Protein AF-A0A2V5WMP7-F1 (afdb_monomer)

Solvent-accessible surface area (backbone atoms only — not comparable to full-atom values): 5084 Å² total; per-residue (Å²): 107,51,70,42,90,74,44,92,34,62,60,45,21,60,68,62,10,39,52,40,68,60,41,51,50,46,41,63,73,48,27,54,66,37,24,78,75,65,35,64,68,55,21,46,44,50,49,25,38,53,52,6,51,53,42,31,61,70,48,28,60,77,64,70,79,61,80,58,62,50,28,50,52,30,39,51,51,33,49,49,39,52,42,29,73,31,72,68,26,42,72,74,63,36,73,119

Foldseek 3Di:
DAPLVPDPALCCNLQPHPPPVVNVVLCVPQQPVVCVPPNNLVSLLVSLQVQQVVCCVVPVVVVVPDDDPSNVVSNVSSVRRVCCVDPVVVVVVGPD

Nearest PDB structures (foldseek):
  2khm-assembly1_B  TM=3.811E-01  e=6.614E+00  Araneus diadematus

Radius of gyration: 14.09 Å; Cα contacts (8 Å, |Δi|>4): 109; chains: 1; bounding box: 31×27×35 Å

Structure (mmCIF, N/CA/C/O backbone):
data_AF-A0A2V5WMP7-F1
#
_entry.id   AF-A0A2V5WMP7-F1
#
loop_
_atom_site.group_PDB
_atom_site.id
_atom_site.type_symbol
_atom_site.label_atom_id
_atom_site.label_alt_id
_atom_site.label_comp_id
_atom_site.label_asym_id
_atom_site.label_entity_id
_atom_site.label_seq_id
_atom_si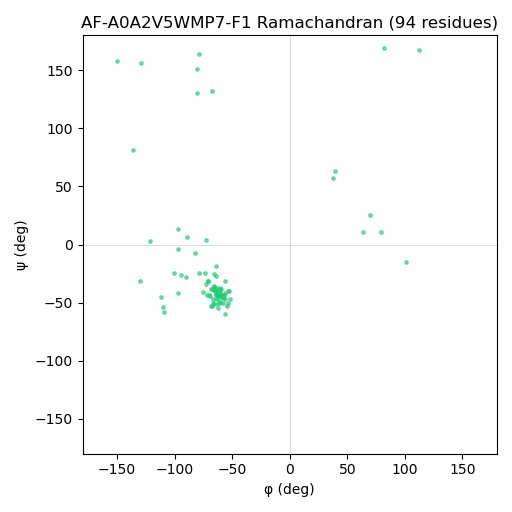te.pdbx_PDB_ins_code
_atom_site.Cartn_x
_atom_site.Cartn_y
_atom_site.Cartn_z
_atom_site.occupancy
_atom_site.B_iso_or_equiv
_atom_site.auth_seq_id
_atom_site.auth_comp_id
_atom_site.auth_asym_id
_atom_site.auth_atom_id
_atom_site.pdbx_PDB_model_num
ATOM 1 N N . MET A 1 1 ? -11.845 -10.312 -9.670 1.00 81.38 1 MET A N 1
ATOM 2 C CA . MET A 1 1 ? -12.376 -8.936 -9.511 1.00 81.38 1 MET A CA 1
ATOM 3 C C . MET A 1 1 ? -13.846 -9.033 -9.141 1.00 81.38 1 MET A C 1
ATOM 5 O O . MET A 1 1 ? -14.500 -9.938 -9.642 1.00 81.38 1 MET A O 1
ATOM 9 N N . ARG A 1 2 ? -14.363 -8.161 -8.269 1.00 90.00 2 ARG A N 1
ATOM 10 C CA . ARG A 1 2 ? -15.783 -8.156 -7.861 1.00 90.00 2 ARG A CA 1
ATOM 11 C C . ARG A 1 2 ? -16.337 -6.729 -7.845 1.00 90.00 2 ARG A C 1
ATOM 13 O O . ARG A 1 2 ? -16.364 -6.107 -6.790 1.00 90.00 2 ARG A O 1
ATOM 20 N N . ALA A 1 3 ? -16.728 -6.211 -9.012 1.00 92.19 3 ALA A N 1
ATOM 21 C CA . ALA A 1 3 ? -17.295 -4.864 -9.184 1.00 92.19 3 ALA A CA 1
ATOM 22 C C . ALA A 1 3 ? -16.610 -3.783 -8.302 1.00 92.19 3 ALA A C 1
ATOM 24 O O . ALA A 1 3 ? -17.243 -3.243 -7.394 1.00 92.19 3 ALA A O 1
ATOM 25 N N . PRO A 1 4 ? -15.302 -3.514 -8.502 1.00 90.25 4 PRO A N 1
ATOM 26 C CA . PRO A 1 4 ? -14.511 -2.639 -7.628 1.00 90.25 4 PRO A CA 1
ATOM 27 C C . PRO A 1 4 ? -14.978 -1.185 -7.616 1.00 90.25 4 PRO A C 1
ATOM 29 O O . PRO A 1 4 ? -14.829 -0.523 -6.598 1.00 90.25 4 PRO A O 1
ATOM 32 N N . ILE A 1 5 ? -15.607 -0.720 -8.695 1.00 92.38 5 ILE A N 1
ATOM 33 C CA . ILE A 1 5 ? -16.179 0.629 -8.778 1.00 92.38 5 ILE A CA 1
ATOM 34 C C . ILE A 1 5 ? -17.330 0.861 -7.784 1.00 92.38 5 ILE A C 1
ATOM 36 O O . ILE A 1 5 ? -17.650 1.998 -7.472 1.00 92.38 5 ILE A O 1
ATOM 40 N N . LEU A 1 6 ? -17.933 -0.213 -7.263 1.00 93.69 6 LEU A N 1
ATOM 41 C CA . LEU A 1 6 ? -18.998 -0.146 -6.260 1.00 93.69 6 LEU A CA 1
ATOM 42 C C . LEU A 1 6 ? -18.465 -0.144 -4.817 1.00 93.69 6 LEU A C 1
ATOM 44 O O . LEU A 1 6 ? -19.251 -0.290 -3.886 1.00 93.69 6 LEU A O 1
ATOM 48 N N . ALA A 1 7 ? -17.146 -0.068 -4.616 1.00 91.81 7 ALA A N 1
ATOM 49 C CA . ALA A 1 7 ? -16.571 -0.004 -3.279 1.00 91.81 7 ALA A CA 1
ATOM 50 C C . ALA A 1 7 ? -16.934 1.321 -2.595 1.00 91.81 7 ALA A C 1
ATOM 52 O O . ALA A 1 7 ? -16.740 2.391 -3.170 1.00 91.81 7 ALA A O 1
ATOM 53 N N . THR A 1 8 ? -17.392 1.254 -1.347 1.00 92.06 8 THR A N 1
ATOM 54 C CA . THR A 1 8 ? -17.709 2.443 -0.532 1.00 92.06 8 THR A CA 1
ATOM 55 C C . THR A 1 8 ? -16.567 2.834 0.409 1.00 92.06 8 THR A C 1
ATOM 57 O O . THR A 1 8 ? -16.649 3.843 1.104 1.00 92.06 8 THR A O 1
ATOM 60 N N . SER A 1 9 ? -15.489 2.042 0.441 1.00 92.69 9 SER A N 1
ATOM 61 C CA . SER A 1 9 ? -14.304 2.267 1.276 1.00 92.69 9 SER A CA 1
ATOM 62 C C . SER A 1 9 ? -13.028 1.724 0.628 1.00 92.69 9 SER A C 1
ATOM 64 O O . SER A 1 9 ? -13.072 0.800 -0.194 1.00 92.69 9 SER A O 1
ATOM 66 N N . LEU A 1 10 ? -11.867 2.241 1.043 1.00 92.88 10 LEU A N 1
ATOM 67 C CA . LEU A 1 10 ? -10.560 1.727 0.626 1.00 92.88 10 LEU A CA 1
ATOM 68 C C . LEU A 1 10 ? -10.333 0.311 1.151 1.00 92.88 10 LEU A C 1
ATOM 70 O O . LEU A 1 10 ? -9.761 -0.524 0.445 1.00 92.88 10 LEU A O 1
ATOM 74 N N . THR A 1 11 ? -10.816 0.014 2.363 1.00 91.75 11 THR A N 1
ATOM 75 C CA . THR A 1 11 ? -10.781 -1.349 2.906 1.00 91.75 11 THR A CA 1
ATOM 76 C C . THR A 1 11 ? -11.535 -2.329 2.008 1.00 91.75 11 THR A C 1
ATOM 78 O O . THR A 1 11 ? -11.047 -3.432 1.755 1.00 91.75 11 THR A O 1
ATOM 81 N N . GLU A 1 12 ? -12.720 -1.959 1.525 1.00 92.75 12 GLU A N 1
ATOM 82 C CA . GLU A 1 12 ? -13.512 -2.818 0.649 1.00 92.75 12 GLU A CA 1
ATOM 83 C C . GLU A 1 12 ? -12.898 -2.930 -0.750 1.00 92.75 12 GLU A C 1
ATOM 85 O O . GLU A 1 12 ? -12.792 -4.040 -1.287 1.00 92.75 12 GLU A O 1
ATOM 90 N N . PHE A 1 13 ? -12.445 -1.804 -1.309 1.00 94.50 13 PHE A N 1
ATOM 91 C CA . PHE A 1 13 ? -11.803 -1.756 -2.616 1.00 94.50 13 PHE A CA 1
ATOM 92 C C . PHE A 1 13 ? -10.598 -2.701 -2.663 1.00 94.50 13 PHE A C 1
ATOM 94 O O . PHE A 1 13 ? -10.617 -3.675 -3.416 1.00 94.50 13 PHE A O 1
ATOM 101 N N . TRP A 1 14 ? -9.602 -2.486 -1.797 1.00 94.25 14 TRP A N 1
ATOM 102 C CA . TRP A 1 14 ? -8.346 -3.246 -1.795 1.00 94.25 14 TRP A CA 1
ATOM 103 C C . TRP A 1 14 ? -8.446 -4.626 -1.136 1.00 94.25 14 TRP A C 1
ATOM 105 O O . TRP A 1 14 ? -7.632 -5.505 -1.419 1.00 94.25 14 TRP A O 1
ATOM 115 N N . GLY A 1 15 ? -9.411 -4.824 -0.233 1.00 89.94 15 GLY A N 1
ATOM 116 C CA . GLY A 1 15 ? -9.537 -6.056 0.547 1.00 89.94 15 GLY A CA 1
ATOM 117 C C . GLY A 1 15 ? -10.489 -7.095 -0.038 1.00 89.94 15 GLY A C 1
ATOM 118 O O . GLY A 1 15 ? -10.352 -8.281 0.254 1.00 89.94 15 GLY A O 1
ATOM 119 N N . LYS A 1 16 ? -11.490 -6.678 -0.822 1.00 90.44 16 LYS A N 1
ATOM 120 C CA . LYS A 1 16 ? -12.585 -7.577 -1.235 1.00 90.44 16 LYS A CA 1
ATOM 121 C C . LYS A 1 16 ? -12.870 -7.562 -2.732 1.00 90.44 16 LYS A C 1
ATOM 123 O O . LYS A 1 16 ? -13.320 -8.580 -3.266 1.00 90.44 16 LYS A O 1
ATOM 128 N N . ARG A 1 17 ? -12.660 -6.429 -3.409 1.00 92.50 17 ARG A N 1
ATOM 129 C CA . ARG A 1 17 ? -13.187 -6.217 -4.767 1.00 92.50 17 ARG A CA 1
ATOM 130 C C . ARG A 1 17 ? -12.120 -6.151 -5.847 1.00 92.50 17 ARG A C 1
ATOM 132 O O . ARG A 1 17 ? -12.267 -6.797 -6.893 1.00 92.50 17 ARG A O 1
ATOM 139 N N . TRP A 1 18 ? -11.051 -5.408 -5.592 1.00 92.69 18 TRP A N 1
ATOM 140 C CA . TRP A 1 18 ? -9.913 -5.289 -6.487 1.00 92.69 18 TRP A CA 1
ATOM 141 C C . TRP A 1 18 ? -8.985 -6.494 -6.340 1.00 92.69 18 TRP A C 1
ATOM 143 O O . TRP A 1 18 ? -8.634 -6.882 -5.232 1.00 92.69 18 TRP A O 1
ATOM 153 N N . ASN A 1 19 ? -8.626 -7.105 -7.470 1.00 92.12 19 ASN A N 1
ATOM 154 C CA . ASN A 1 19 ? -7.622 -8.168 -7.588 1.00 92.12 19 ASN A CA 1
ATOM 155 C C . ASN A 1 19 ? -7.584 -9.192 -6.424 1.00 92.12 19 ASN A C 1
ATOM 157 O O . ASN A 1 19 ? -6.560 -9.396 -5.778 1.00 92.12 19 ASN A O 1
ATOM 161 N N . ALA A 1 20 ? -8.719 -9.850 -6.157 1.00 89.44 20 ALA A N 1
ATOM 162 C CA . ALA A 1 20 ? -8.866 -10.770 -5.024 1.00 89.44 20 ALA A CA 1
ATOM 163 C C . ALA A 1 20 ? -7.834 -11.919 -4.996 1.00 89.44 20 ALA A C 1
ATOM 165 O O . ALA A 1 20 ? -7.446 -12.349 -3.915 1.00 89.44 20 ALA A O 1
ATOM 166 N N . ALA A 1 21 ? -7.372 -12.396 -6.158 1.00 90.44 21 ALA A N 1
ATOM 167 C CA . ALA A 1 21 ? -6.336 -13.426 -6.235 1.00 90.44 21 ALA A CA 1
ATOM 168 C C . ALA A 1 21 ? -4.990 -12.902 -5.710 1.00 90.44 21 ALA A C 1
ATOM 170 O O . ALA A 1 21 ? -4.403 -13.496 -4.807 1.00 90.44 21 ALA A O 1
ATOM 171 N N . PHE A 1 22 ? -4.546 -11.737 -6.197 1.00 90.62 22 PHE A N 1
ATOM 172 C CA . PHE A 1 22 ? -3.350 -11.081 -5.671 1.00 90.62 22 PHE A CA 1
ATOM 173 C C . PHE A 1 22 ? -3.504 -10.732 -4.189 1.00 90.62 22 PHE A C 1
ATOM 175 O O . PHE A 1 22 ? -2.587 -10.971 -3.411 1.00 90.62 22 PHE A O 1
ATOM 182 N N . HIS A 1 23 ? -4.675 -10.231 -3.778 1.00 91.31 23 HIS A N 1
ATOM 183 C CA . HIS A 1 23 ? -4.961 -9.944 -2.374 1.00 91.31 23 HIS A CA 1
ATOM 184 C C . HIS A 1 23 ? -4.771 -11.185 -1.492 1.00 91.31 23 HIS A C 1
ATOM 186 O O . HIS A 1 23 ? -4.117 -11.096 -0.458 1.00 91.31 23 HIS A O 1
ATOM 192 N N . GLN A 1 24 ? -5.299 -12.346 -1.895 1.00 92.62 24 GLN A N 1
ATOM 193 C CA . GLN A 1 24 ? -5.143 -13.591 -1.138 1.00 92.62 24 GLN A CA 1
ATOM 194 C C . GLN A 1 24 ? -3.676 -14.015 -1.020 1.00 92.62 24 GLN A C 1
ATOM 196 O O . GLN A 1 24 ? -3.235 -14.347 0.080 1.00 92.62 24 GLN A O 1
ATOM 201 N N . LEU A 1 25 ? -2.911 -13.944 -2.114 1.00 93.62 25 LEU A N 1
ATOM 202 C CA . LEU A 1 25 ? -1.480 -14.259 -2.109 1.00 93.62 25 LEU A CA 1
ATOM 203 C C . LEU A 1 25 ? -0.693 -13.292 -1.217 1.00 93.62 25 LEU A C 1
ATOM 205 O O . LEU A 1 25 ? 0.021 -13.723 -0.313 1.00 93.62 25 LEU A O 1
ATOM 209 N N . ALA A 1 26 ? -0.874 -11.985 -1.406 1.00 92.88 26 ALA A N 1
ATOM 210 C CA . ALA A 1 26 ? -0.228 -10.963 -0.590 1.00 92.88 26 ALA A CA 1
ATOM 211 C C . ALA A 1 26 ? -0.609 -11.104 0.892 1.00 92.88 26 ALA A C 1
ATOM 213 O O . ALA A 1 26 ? 0.235 -10.959 1.777 1.00 92.88 26 ALA A O 1
ATOM 214 N N . HIS A 1 27 ? -1.865 -11.448 1.183 1.00 93.06 27 HIS A N 1
ATOM 215 C CA . HIS A 1 27 ? -2.323 -11.671 2.545 1.00 93.06 27 HIS A CA 1
ATOM 216 C C . HIS A 1 27 ? -1.658 -12.903 3.181 1.00 93.06 27 HIS A C 1
ATOM 218 O O . HIS A 1 27 ? -1.171 -12.824 4.311 1.00 93.06 27 HIS A O 1
ATOM 224 N N . ALA A 1 28 ? -1.611 -14.028 2.467 1.00 94.19 28 ALA A N 1
ATOM 225 C CA . ALA A 1 28 ? -1.047 -15.278 2.970 1.00 94.19 28 ALA A CA 1
ATOM 226 C C . ALA A 1 28 ? 0.479 -15.215 3.136 1.00 94.19 28 ALA A C 1
ATOM 228 O O . ALA A 1 28 ? 0.994 -15.635 4.172 1.00 94.19 28 ALA A O 1
ATOM 229 N N . TYR A 1 29 ? 1.189 -14.662 2.151 1.00 93.94 29 TYR A N 1
ATOM 230 C CA . TYR A 1 29 ? 2.649 -14.758 2.068 1.00 93.94 29 TYR A CA 1
ATOM 231 C C . TYR A 1 29 ? 3.399 -13.517 2.555 1.00 93.94 29 TYR A C 1
ATOM 233 O O . TYR A 1 29 ? 4.536 -13.645 2.997 1.00 93.94 29 TYR A O 1
ATOM 241 N N . ALA A 1 30 ? 2.784 -12.331 2.536 1.00 92.88 30 ALA A N 1
ATOM 242 C CA . ALA A 1 30 ? 3.422 -11.110 3.031 1.00 92.88 30 ALA A CA 1
ATOM 243 C C . ALA A 1 30 ? 2.767 -10.612 4.327 1.00 92.88 30 ALA A C 1
ATOM 245 O O . ALA A 1 30 ? 3.438 -10.452 5.348 1.00 92.88 30 ALA A O 1
ATOM 246 N N . PHE A 1 31 ? 1.445 -10.420 4.331 1.00 94.56 31 PHE A N 1
ATOM 247 C CA . PHE A 1 31 ? 0.755 -9.794 5.458 1.00 94.56 31 PHE A CA 1
ATOM 248 C C . PHE A 1 31 ? 0.741 -10.660 6.720 1.00 94.56 31 PHE A C 1
ATOM 250 O O . PHE A 1 31 ? 1.107 -10.178 7.787 1.00 94.56 31 PHE A O 1
ATOM 257 N N . GLN A 1 32 ? 0.295 -11.919 6.645 1.00 94.94 32 GLN A N 1
ATOM 258 C CA . GLN A 1 32 ? 0.137 -12.774 7.831 1.00 94.94 32 GLN A CA 1
ATOM 259 C C . GLN A 1 32 ? 1.455 -13.048 8.570 1.00 94.94 32 GLN A C 1
ATOM 261 O O . GLN A 1 32 ? 1.473 -12.886 9.797 1.00 94.94 32 GLN A O 1
ATOM 266 N N . PRO A 1 33 ? 2.559 -13.408 7.884 1.00 93.38 33 PRO A N 1
ATOM 267 C CA . PRO A 1 33 ? 3.850 -13.591 8.540 1.00 93.38 33 PRO A CA 1
ATOM 268 C C . PRO A 1 33 ? 4.341 -12.302 9.201 1.00 93.38 33 PRO A C 1
ATOM 270 O O . PRO A 1 33 ? 4.795 -12.323 10.346 1.00 93.38 33 PRO A O 1
ATOM 273 N N . LEU A 1 34 ? 4.193 -11.168 8.511 1.00 93.56 34 LEU A N 1
ATOM 274 C CA . LEU A 1 34 ? 4.705 -9.889 8.983 1.00 93.56 34 LEU A CA 1
ATOM 275 C C . LEU A 1 34 ? 3.858 -9.295 10.112 1.00 93.56 34 LEU A C 1
ATOM 277 O O . LEU A 1 34 ? 4.401 -8.822 11.110 1.00 93.56 34 LEU A O 1
ATOM 281 N N . ARG A 1 35 ? 2.528 -9.390 10.021 1.00 95.56 35 ARG A N 1
ATOM 282 C CA . ARG A 1 35 ? 1.586 -8.901 11.039 1.00 95.56 35 ARG A CA 1
ATOM 283 C C . ARG A 1 35 ? 1.908 -9.456 12.420 1.00 95.56 35 ARG A C 1
ATOM 285 O O . ARG A 1 35 ? 1.800 -8.719 13.395 1.00 95.56 35 ARG A O 1
ATOM 292 N N . ARG A 1 36 ? 2.292 -10.733 12.507 1.00 93.12 36 ARG A N 1
ATOM 293 C CA . ARG A 1 36 ? 2.643 -11.381 13.780 1.00 93.12 36 ARG A CA 1
ATOM 294 C C . ARG A 1 36 ? 3.900 -10.791 14.426 1.00 93.12 36 ARG A C 1
ATOM 296 O O . ARG A 1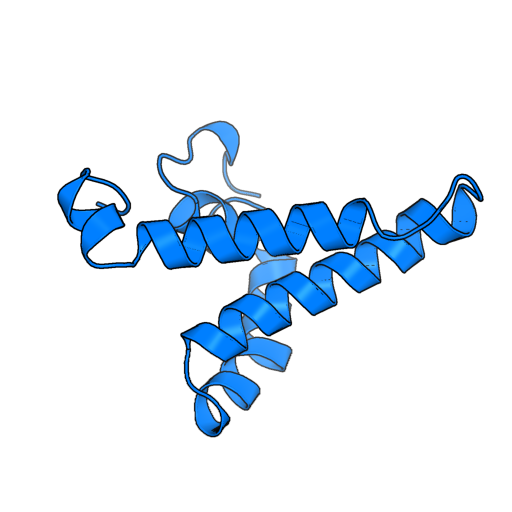 36 ? 4.031 -10.883 15.637 1.00 93.12 36 ARG A O 1
ATOM 303 N N . ARG A 1 37 ? 4.800 -10.191 13.638 1.00 94.69 37 ARG A N 1
ATOM 304 C CA . ARG A 1 37 ? 6.082 -9.643 14.110 1.00 94.69 37 ARG A CA 1
ATOM 305 C C . ARG A 1 37 ? 6.035 -8.142 14.389 1.00 94.69 37 ARG A C 1
ATOM 307 O O . ARG A 1 37 ? 6.589 -7.701 15.384 1.00 94.69 37 ARG A O 1
ATOM 314 N N . VAL A 1 38 ? 5.387 -7.363 13.520 1.00 95.25 38 VAL A N 1
ATOM 315 C CA . VAL A 1 38 ? 5.430 -5.881 13.561 1.00 95.25 38 VAL A CA 1
ATOM 316 C C . VAL A 1 38 ? 4.052 -5.227 13.714 1.00 95.25 38 VAL A C 1
ATOM 318 O O . VAL A 1 38 ? 3.917 -4.005 13.687 1.00 95.25 38 VAL A O 1
ATOM 321 N N . GLY A 1 39 ? 3.002 -6.035 13.861 1.00 95.38 39 GLY A N 1
ATOM 322 C CA . GLY A 1 39 ? 1.629 -5.567 13.980 1.00 95.38 39 GLY A CA 1
ATOM 323 C C . GLY A 1 39 ? 0.955 -5.233 12.637 1.00 95.38 39 GLY A C 1
ATOM 324 O O . GLY A 1 39 ? 1.587 -5.166 11.580 1.00 95.38 39 GLY A O 1
ATOM 325 N N . PRO A 1 40 ? -0.374 -5.022 12.652 1.00 93.19 40 PRO A N 1
ATOM 326 C CA . PRO A 1 40 ? -1.183 -4.909 11.437 1.00 93.19 40 PRO A CA 1
ATOM 327 C C . PRO A 1 40 ? -0.957 -3.615 10.651 1.00 93.19 40 PRO A C 1
ATOM 329 O O . PRO A 1 40 ? -1.085 -3.631 9.430 1.00 93.19 40 PRO A O 1
ATOM 332 N N . LYS A 1 41 ? -0.626 -2.499 11.314 1.00 94.81 41 LYS A N 1
ATOM 333 C CA . LYS A 1 41 ? -0.418 -1.206 10.637 1.00 94.81 41 LYS A CA 1
ATOM 334 C C . LYS A 1 41 ? 0.824 -1.241 9.749 1.00 94.81 41 LYS 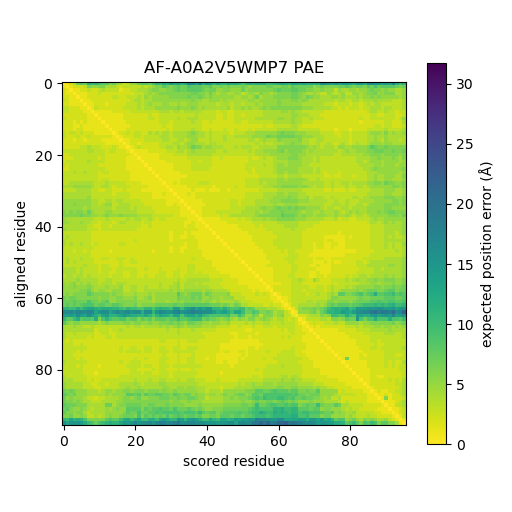A C 1
ATOM 336 O O . LYS A 1 41 ? 0.731 -0.973 8.556 1.00 94.81 41 LYS A O 1
ATOM 341 N N . VAL A 1 42 ? 1.956 -1.645 10.328 1.00 95.06 42 VAL A N 1
ATOM 342 C CA . VAL A 1 42 ? 3.235 -1.755 9.616 1.00 95.06 42 VAL A CA 1
ATOM 343 C C . VAL A 1 42 ? 3.144 -2.821 8.527 1.00 95.06 42 VAL A C 1
ATOM 345 O O . VAL A 1 42 ? 3.532 -2.563 7.393 1.00 95.06 42 VAL A O 1
ATOM 348 N N . ALA A 1 43 ? 2.537 -3.975 8.824 1.00 95.19 43 ALA A N 1
ATOM 349 C CA . ALA A 1 43 ? 2.331 -5.020 7.824 1.00 95.19 43 ALA A CA 1
ATOM 350 C C . ALA A 1 43 ? 1.471 -4.554 6.637 1.00 95.19 43 ALA A C 1
ATOM 352 O O . ALA A 1 43 ? 1.751 -4.923 5.502 1.00 95.19 43 ALA A O 1
ATOM 353 N N . THR A 1 44 ? 0.452 -3.721 6.877 1.00 94.44 44 THR A N 1
ATOM 354 C CA . THR A 1 44 ? -0.364 -3.133 5.802 1.00 94.44 44 THR A CA 1
ATOM 355 C C . THR A 1 44 ? 0.493 -2.248 4.901 1.00 94.44 44 THR A C 1
ATOM 357 O O . THR A 1 44 ? 0.549 -2.483 3.699 1.00 94.44 44 THR A O 1
ATOM 360 N N . LEU A 1 45 ? 1.198 -1.269 5.480 1.00 96.38 45 LEU A N 1
ATOM 361 C CA . LEU A 1 45 ? 2.067 -0.357 4.728 1.00 96.38 45 LEU A CA 1
ATOM 362 C C . LEU A 1 45 ? 3.126 -1.109 3.920 1.00 96.38 45 LEU A C 1
ATOM 364 O O . LEU A 1 45 ? 3.350 -0.794 2.757 1.00 96.38 45 LEU A O 1
ATOM 368 N N . PHE A 1 46 ? 3.722 -2.144 4.509 1.00 95.75 46 PHE A N 1
ATOM 369 C CA . PHE A 1 46 ? 4.725 -2.962 3.842 1.00 95.75 46 PHE A CA 1
ATOM 370 C C . PHE A 1 46 ? 4.169 -3.737 2.640 1.00 95.75 46 PHE A C 1
ATOM 372 O O . PHE A 1 46 ? 4.819 -3.811 1.602 1.00 95.75 46 PHE A O 1
ATOM 379 N N . VAL A 1 47 ? 2.952 -4.279 2.737 1.00 95.69 47 VAL A N 1
ATOM 380 C CA . VAL A 1 47 ? 2.303 -4.954 1.599 1.00 95.69 47 VAL A CA 1
ATOM 381 C C . VAL A 1 47 ? 2.030 -3.972 0.457 1.00 95.69 47 VAL A C 1
ATOM 383 O O . VAL A 1 47 ? 2.290 -4.300 -0.700 1.00 95.69 47 VAL A O 1
ATOM 386 N N . PHE A 1 48 ? 1.560 -2.760 0.767 1.00 96.00 48 PHE A N 1
ATOM 387 C CA . PHE A 1 48 ? 1.386 -1.708 -0.239 1.00 96.00 48 PHE A CA 1
ATOM 388 C C . PHE A 1 48 ? 2.724 -1.268 -0.845 1.00 96.00 48 PHE A C 1
ATOM 390 O O . PHE A 1 48 ? 2.811 -1.094 -2.056 1.00 96.00 48 PHE A O 1
ATOM 397 N N . PHE A 1 49 ? 3.780 -1.170 -0.038 1.00 95.81 49 PHE A N 1
ATOM 398 C CA . PHE A 1 49 ? 5.128 -0.875 -0.515 1.00 95.81 49 PHE A CA 1
ATOM 399 C C . PHE A 1 49 ? 5.646 -1.939 -1.495 1.00 95.81 49 PHE A C 1
ATOM 401 O O . PHE A 1 49 ? 6.048 -1.592 -2.603 1.00 95.81 49 PHE A O 1
ATOM 408 N N . ILE A 1 50 ? 5.558 -3.230 -1.144 1.00 94.81 50 ILE A N 1
ATOM 409 C CA . ILE A 1 50 ? 5.928 -4.333 -2.052 1.00 94.81 50 ILE A CA 1
ATOM 410 C C . ILE A 1 50 ? 5.103 -4.275 -3.337 1.00 94.81 50 ILE A C 1
ATOM 412 O O . ILE A 1 50 ? 5.656 -4.422 -4.423 1.00 94.81 50 ILE A O 1
ATOM 416 N N . SER A 1 51 ? 3.791 -4.040 -3.232 1.00 94.75 51 SER A N 1
ATOM 417 C CA . SER A 1 51 ? 2.931 -3.883 -4.408 1.00 94.75 51 SER A CA 1
ATOM 418 C C . SER A 1 51 ? 3.430 -2.750 -5.307 1.00 94.75 51 SER A C 1
ATOM 420 O O . SER A 1 51 ? 3.523 -2.935 -6.517 1.00 94.75 51 SER A O 1
ATOM 422 N N . GLY A 1 52 ? 3.811 -1.615 -4.719 1.00 93.94 52 GLY A N 1
ATOM 423 C CA . GLY A 1 52 ? 4.449 -0.498 -5.407 1.00 93.94 52 GLY A CA 1
ATOM 424 C C . GLY A 1 52 ? 5.697 -0.907 -6.184 1.00 93.94 52 GLY A C 1
ATOM 425 O O . GLY A 1 52 ? 5.749 -0.696 -7.392 1.00 93.94 52 GLY A O 1
ATOM 426 N N . LEU A 1 53 ? 6.641 -1.581 -5.523 1.00 94.56 53 LEU A N 1
ATOM 427 C CA . LEU A 1 53 ? 7.881 -2.056 -6.149 1.00 94.56 53 LEU A CA 1
ATOM 428 C C . LEU A 1 53 ? 7.634 -3.034 -7.303 1.00 94.56 53 LEU A C 1
ATOM 430 O O . LEU A 1 53 ? 8.308 -2.960 -8.326 1.00 94.56 53 LEU A O 1
ATOM 434 N N . VAL A 1 54 ? 6.649 -3.927 -7.174 1.00 94.00 54 VAL A N 1
ATOM 435 C CA . VAL A 1 54 ? 6.260 -4.826 -8.273 1.00 94.00 54 VAL A CA 1
ATOM 436 C C . VAL A 1 54 ? 5.756 -4.023 -9.474 1.00 94.00 54 VAL A C 1
ATOM 438 O O . VAL A 1 54 ? 6.090 -4.347 -10.610 1.00 94.00 54 VAL A O 1
ATOM 441 N N . HIS A 1 55 ? 4.995 -2.951 -9.246 1.00 92.75 55 HIS A N 1
ATOM 442 C CA . HIS A 1 55 ? 4.524 -2.096 -10.335 1.00 92.75 55 HIS A CA 1
ATOM 443 C C . HIS A 1 55 ? 5.645 -1.241 -10.931 1.00 92.75 55 HIS A C 1
ATOM 445 O O . HIS A 1 55 ? 5.653 -1.054 -12.141 1.00 92.75 55 HIS A O 1
ATOM 451 N N . GLU A 1 56 ? 6.626 -0.787 -10.144 1.00 91.50 56 GLU A N 1
ATOM 452 C CA . GLU A 1 56 ? 7.847 -0.191 -10.710 1.00 91.50 56 GLU A CA 1
ATOM 453 C C . GLU A 1 56 ? 8.551 -1.175 -11.642 1.00 91.50 56 GLU A C 1
ATOM 455 O O . GLU A 1 56 ? 8.933 -0.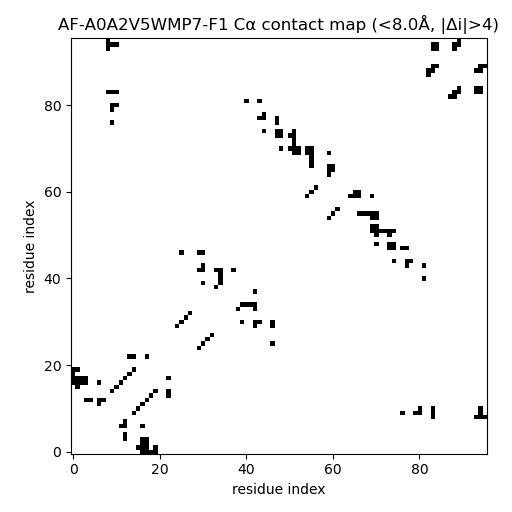817 -12.753 1.00 91.50 56 GLU A O 1
ATOM 460 N N . ALA A 1 57 ? 8.691 -2.428 -11.204 1.00 91.88 57 ALA A N 1
ATOM 461 C CA . ALA A 1 57 ? 9.408 -3.436 -11.967 1.00 91.88 57 ALA A CA 1
ATOM 462 C C . ALA A 1 57 ? 8.708 -3.784 -13.290 1.00 91.88 57 ALA A C 1
ATOM 464 O O . ALA A 1 57 ? 9.371 -4.028 -14.294 1.00 91.88 57 ALA A O 1
ATOM 465 N N . VAL A 1 58 ? 7.373 -3.800 -13.293 1.00 93.06 58 VAL A N 1
ATOM 466 C CA . VAL A 1 58 ? 6.567 -4.197 -14.458 1.00 93.06 58 VAL A CA 1
ATOM 467 C C . VAL A 1 58 ? 6.218 -3.017 -15.37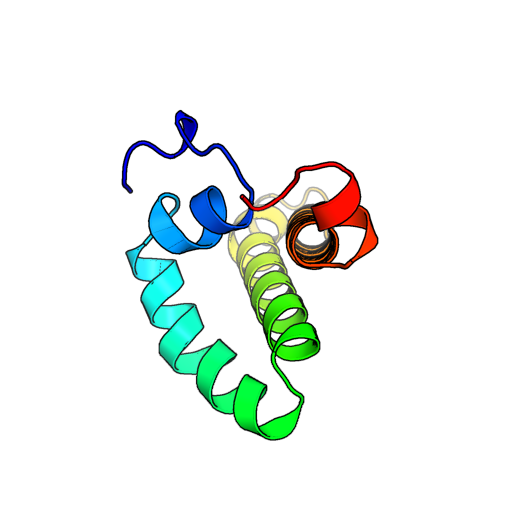1 1.00 93.06 58 VAL A C 1
ATOM 469 O O . VAL A 1 58 ? 6.026 -3.220 -16.565 1.00 93.06 58 VAL A O 1
ATOM 472 N N . ILE A 1 59 ? 6.128 -1.794 -14.841 1.00 90.56 59 ILE A N 1
ATOM 473 C CA . ILE A 1 59 ? 5.695 -0.605 -15.595 1.00 90.56 59 ILE A CA 1
ATOM 474 C C . ILE A 1 59 ? 6.867 0.343 -15.831 1.00 90.56 59 ILE A C 1
ATOM 476 O O . ILE A 1 59 ? 7.189 0.645 -16.977 1.00 90.56 59 ILE A O 1
ATOM 480 N N . SER A 1 60 ? 7.507 0.810 -14.759 1.00 88.38 60 SER A N 1
ATOM 481 C CA . SER A 1 60 ? 8.525 1.860 -14.834 1.00 88.38 60 SER A CA 1
ATOM 482 C C . SER A 1 60 ? 9.820 1.382 -15.494 1.00 88.38 60 SER A C 1
ATOM 484 O O . SER A 1 60 ? 10.355 2.093 -16.343 1.00 88.38 60 SER A O 1
ATOM 486 N N . LEU A 1 61 ? 10.310 0.174 -15.161 1.00 88.19 61 LEU A N 1
ATOM 487 C CA . LEU A 1 61 ? 11.529 -0.373 -15.782 1.00 88.19 61 LEU A CA 1
ATOM 488 C C . LEU A 1 61 ? 11.378 -0.543 -17.301 1.00 88.19 61 LEU A C 1
ATOM 490 O O . LEU A 1 61 ? 12.247 -0.048 -18.016 1.00 88.19 61 LEU A O 1
ATOM 494 N N . PRO A 1 62 ? 10.302 -1.162 -17.834 1.00 88.38 62 PRO A N 1
ATOM 495 C CA . PRO A 1 62 ? 10.161 -1.299 -19.283 1.00 88.38 62 PRO A CA 1
ATOM 496 C C . PRO A 1 62 ? 9.862 0.025 -19.990 1.00 88.38 62 PRO A C 1
ATOM 498 O O . PRO A 1 62 ? 10.262 0.203 -21.137 1.00 88.38 62 PRO A O 1
ATOM 501 N N . ALA A 1 63 ? 9.163 0.953 -19.327 1.00 89.88 63 ALA A N 1
ATOM 502 C CA . ALA A 1 63 ? 8.817 2.243 -19.915 1.00 89.88 63 ALA A CA 1
ATOM 503 C C . ALA A 1 63 ? 10.010 3.209 -20.012 1.00 89.88 63 ALA A C 1
ATOM 505 O O . ALA A 1 63 ? 9.974 4.124 -20.830 1.00 89.88 63 ALA A O 1
ATOM 506 N N . GLY A 1 64 ? 11.039 3.057 -19.167 1.00 86.06 64 GLY A N 1
ATOM 507 C CA . GLY A 1 64 ? 12.242 3.901 -19.182 1.00 86.06 64 GLY A CA 1
ATOM 508 C C . GLY A 1 64 ? 12.001 5.386 -18.855 1.00 86.06 64 GLY A C 1
ATOM 509 O O . GLY A 1 64 ? 12.896 6.205 -19.038 1.00 86.06 64 GLY A O 1
ATOM 510 N N . GLY A 1 65 ? 10.802 5.746 -18.381 1.00 75.88 65 GLY A N 1
ATOM 511 C CA . GLY A 1 65 ? 10.335 7.130 -18.212 1.00 75.88 65 GLY A CA 1
ATOM 512 C C . GLY A 1 65 ? 10.490 7.722 -16.806 1.00 75.88 65 GLY A C 1
ATOM 513 O O . GLY A 1 65 ? 9.883 8.750 -16.516 1.00 75.88 65 GLY A O 1
ATOM 514 N N . GLY A 1 66 ? 11.261 7.077 -15.924 1.00 82.38 66 GLY A N 1
ATOM 515 C CA . GLY A 1 66 ? 11.430 7.461 -14.516 1.00 82.38 66 GLY A CA 1
ATOM 516 C C . GLY A 1 66 ? 10.823 6.454 -13.534 1.00 82.38 66 GLY A C 1
ATOM 517 O O . GLY A 1 66 ? 10.083 5.558 -13.927 1.00 82.38 66 GLY A O 1
ATOM 518 N N . TYR A 1 67 ? 11.162 6.596 -12.248 1.00 88.44 67 TYR A N 1
ATOM 519 C CA . TYR A 1 67 ? 10.842 5.628 -11.191 1.00 88.44 67 TYR A CA 1
ATOM 520 C C . TYR A 1 67 ? 10.175 6.289 -9.985 1.00 88.44 67 TYR A C 1
ATOM 522 O O . TYR A 1 67 ? 10.373 7.472 -9.713 1.00 88.44 67 TYR A O 1
ATOM 530 N N . GLY A 1 68 ? 9.423 5.499 -9.226 1.00 89.19 68 GLY A N 1
ATOM 531 C CA . GLY A 1 68 ? 8.893 5.854 -7.908 1.00 89.19 68 GLY A CA 1
ATOM 532 C C . GLY A 1 68 ? 7.422 6.269 -7.899 1.00 89.19 68 GLY A C 1
ATOM 533 O O . GLY A 1 68 ? 6.810 6.278 -6.830 1.00 89.19 68 GLY A O 1
ATOM 534 N N . LEU A 1 69 ? 6.829 6.582 -9.057 1.00 92.75 69 LEU A N 1
ATOM 535 C CA . LEU A 1 69 ? 5.427 7.002 -9.154 1.00 92.75 69 LEU A CA 1
ATOM 536 C C . LEU A 1 69 ? 4.448 5.879 -8.762 1.00 92.75 69 LEU A C 1
ATOM 538 O O . LEU A 1 69 ? 3.610 6.121 -7.885 1.00 92.75 69 LEU A O 1
ATOM 542 N N . PRO A 1 70 ? 4.543 4.649 -9.315 1.00 93.25 70 PRO A N 1
ATOM 543 C CA . PRO A 1 70 ? 3.779 3.517 -8.800 1.00 93.25 70 PRO A CA 1
ATOM 544 C C . PRO A 1 70 ? 3.939 3.309 -7.292 1.00 93.25 70 PRO A C 1
ATOM 546 O O . PRO A 1 70 ? 2.945 3.170 -6.577 1.00 93.25 70 PRO A O 1
ATOM 549 N N . THR A 1 71 ? 5.168 3.331 -6.775 1.00 94.25 71 THR A N 1
ATOM 550 C CA . THR A 1 71 ? 5.408 3.099 -5.342 1.00 94.25 71 THR A CA 1
ATOM 551 C C . THR A 1 71 ? 4.762 4.173 -4.476 1.00 94.25 71 THR A C 1
ATOM 553 O O . THR A 1 71 ? 4.100 3.847 -3.488 1.00 94.25 71 THR A O 1
ATOM 556 N N . ALA A 1 72 ? 4.880 5.440 -4.874 1.00 95.56 72 ALA A N 1
ATOM 557 C CA . ALA A 1 72 ? 4.230 6.556 -4.198 1.00 95.56 72 ALA A CA 1
ATOM 558 C C . ALA A 1 72 ? 2.701 6.410 -4.203 1.00 95.56 72 ALA A C 1
ATOM 560 O O . ALA A 1 72 ? 2.069 6.576 -3.158 1.00 95.56 72 ALA A O 1
ATOM 561 N N . TYR A 1 73 ? 2.111 6.024 -5.340 1.00 96.06 73 TYR A N 1
ATOM 562 C CA . TYR A 1 73 ? 0.674 5.774 -5.447 1.00 96.06 73 TYR A CA 1
ATOM 563 C C . TYR A 1 73 ? 0.209 4.696 -4.458 1.00 96.06 73 TYR A C 1
ATOM 565 O O . TYR A 1 73 ? -0.723 4.925 -3.686 1.00 96.06 73 TYR A O 1
ATOM 573 N N . PHE A 1 74 ? 0.872 3.536 -4.420 1.00 96.25 74 PHE A N 1
ATOM 574 C CA . PHE A 1 74 ? 0.473 2.462 -3.506 1.00 96.25 74 PHE A CA 1
ATOM 575 C C . PHE A 1 74 ? 0.699 2.828 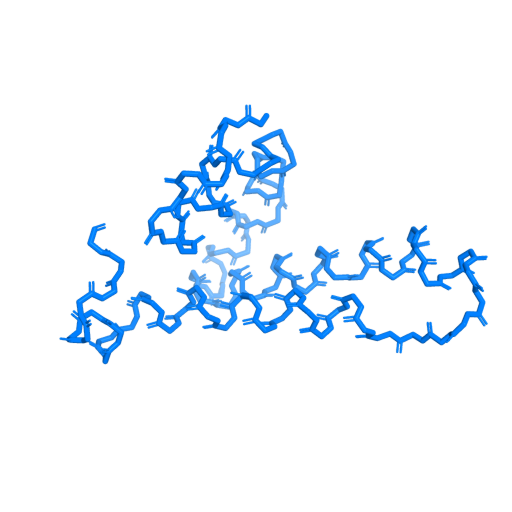-2.035 1.00 96.25 74 PHE A C 1
ATOM 577 O O . PHE A 1 74 ? -0.147 2.516 -1.197 1.00 96.25 74 PHE A O 1
ATOM 584 N N . LEU A 1 75 ? 1.783 3.530 -1.698 1.00 96.31 75 LEU A N 1
ATOM 585 C CA . LEU A 1 75 ? 1.993 4.024 -0.335 1.00 96.31 75 LEU A CA 1
ATOM 586 C C . LEU A 1 75 ? 0.899 5.007 0.089 1.00 96.31 75 LEU A C 1
ATOM 588 O O . LEU A 1 75 ? 0.367 4.882 1.193 1.00 96.31 75 LEU A O 1
ATOM 592 N N . PHE A 1 76 ? 0.512 5.929 -0.794 1.00 97.44 76 PHE A N 1
ATOM 593 C CA . PHE A 1 76 ? -0.587 6.859 -0.544 1.00 97.44 76 PHE A CA 1
ATOM 594 C C . PHE A 1 76 ? -1.909 6.119 -0.287 1.00 97.44 76 PHE A C 1
ATOM 596 O O . PHE A 1 76 ? -2.609 6.412 0.682 1.00 97.44 76 PHE A O 1
ATOM 603 N N . GLN A 1 77 ? -2.207 5.087 -1.082 1.00 9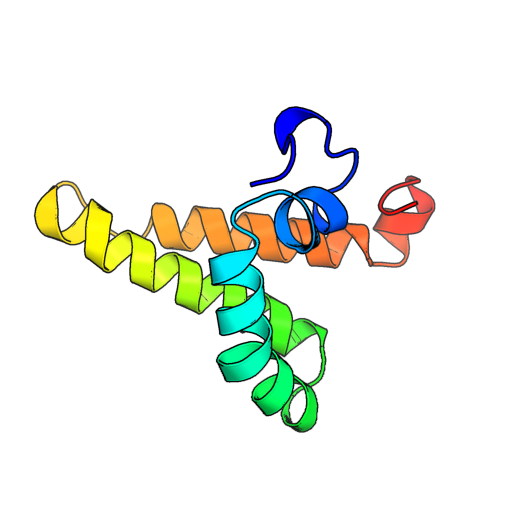6.38 77 GLN A N 1
ATOM 604 C CA . GLN A 1 77 ? -3.376 4.220 -0.881 1.00 96.38 77 GLN A CA 1
ATOM 605 C C . GLN A 1 77 ? -3.324 3.469 0.460 1.00 96.38 77 GLN A C 1
ATOM 607 O O . GLN A 1 77 ? -4.322 3.409 1.183 1.00 96.38 77 GLN A O 1
ATOM 612 N N . GLY A 1 78 ? -2.155 2.940 0.834 1.00 95.12 78 GLY A N 1
ATOM 613 C CA . GLY A 1 78 ? -1.944 2.274 2.119 1.00 95.12 78 GLY A CA 1
ATOM 614 C C . GLY A 1 78 ? -2.149 3.214 3.309 1.00 95.12 78 GLY A C 1
ATOM 615 O O . GLY A 1 78 ? -2.808 2.844 4.283 1.00 95.12 78 GLY A O 1
ATOM 616 N N . LEU A 1 79 ? -1.649 4.450 3.216 1.00 96.44 79 LEU A N 1
ATOM 617 C CA . LEU A 1 79 ? -1.883 5.498 4.213 1.00 96.44 79 LEU A CA 1
ATOM 618 C C . LEU A 1 79 ? -3.365 5.870 4.303 1.00 96.44 79 LEU A C 1
ATOM 620 O O . LEU A 1 79 ? -3.890 5.950 5.412 1.00 96.44 79 LEU A O 1
ATOM 624 N N . GLY A 1 80 ? -4.054 6.013 3.168 1.00 95.56 80 GLY A N 1
ATOM 625 C CA . GLY A 1 80 ? -5.498 6.250 3.122 1.00 95.56 80 GLY A CA 1
ATOM 626 C C . GLY A 1 80 ? -6.293 5.146 3.823 1.00 95.56 80 GLY A C 1
ATOM 627 O O . GLY A 1 80 ? -7.163 5.431 4.643 1.00 95.56 80 GLY A O 1
ATOM 628 N N . LEU A 1 81 ? -5.937 3.878 3.594 1.00 94.81 81 LEU A N 1
ATOM 629 C CA . LEU A 1 81 ? -6.576 2.736 4.256 1.00 94.81 81 LEU A CA 1
ATOM 630 C C . LEU A 1 81 ? -6.315 2.725 5.772 1.00 94.81 81 LEU A C 1
ATOM 632 O O . LEU A 1 81 ? -7.208 2.409 6.563 1.00 94.81 81 LEU A O 1
ATOM 636 N N . LEU A 1 82 ? -5.102 3.078 6.211 1.00 94.75 82 LEU A N 1
ATOM 637 C CA . LEU A 1 82 ? -4.793 3.212 7.639 1.00 94.75 82 LEU A CA 1
ATOM 638 C C . LEU A 1 82 ? -5.524 4.395 8.280 1.00 94.75 82 LEU A C 1
ATOM 640 O O . LEU A 1 82 ? -5.986 4.275 9.419 1.00 94.75 82 LEU A O 1
ATOM 644 N N . PHE A 1 83 ? -5.649 5.507 7.557 1.00 94.50 83 PHE A N 1
ATOM 645 C CA . PHE A 1 83 ? -6.392 6.684 7.987 1.00 94.50 83 PHE A CA 1
ATOM 646 C C . PHE A 1 83 ? -7.882 6.373 8.138 1.00 94.50 83 PHE A C 1
ATOM 648 O O . PHE A 1 83 ? -8.446 6.651 9.194 1.00 94.50 83 PHE A O 1
ATOM 655 N N . GLU A 1 84 ? -8.491 5.696 7.163 1.00 93.44 84 GLU A N 1
ATOM 656 C CA . GLU A 1 84 ? -9.876 5.213 7.229 1.00 93.44 84 GLU A CA 1
ATOM 657 C C . GLU A 1 84 ? -10.129 4.381 8.499 1.00 93.44 84 GLU A C 1
ATOM 659 O O . GLU A 1 84 ? -11.142 4.539 9.175 1.00 93.44 84 GLU A O 1
ATOM 664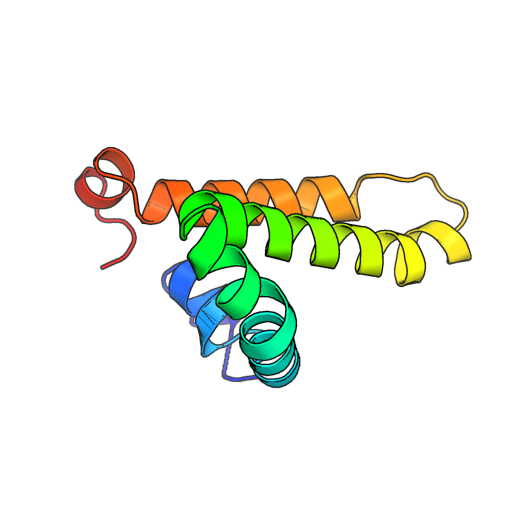 N N . ARG A 1 85 ? -9.168 3.533 8.887 1.00 89.50 85 ARG A N 1
ATOM 665 C CA . ARG A 1 85 ? -9.271 2.684 10.087 1.00 89.50 85 ARG A CA 1
ATOM 666 C C . ARG A 1 85 ? -8.910 3.386 11.396 1.00 89.50 85 ARG A C 1
ATOM 668 O O . ARG A 1 85 ? -9.058 2.785 12.464 1.00 89.50 85 ARG A O 1
ATOM 675 N N . SER A 1 86 ? -8.407 4.614 11.337 1.00 91.31 86 SER A N 1
ATOM 676 C CA . SER A 1 86 ? -7.999 5.382 12.510 1.00 91.31 86 SER A CA 1
ATOM 677 C C . SER A 1 86 ? -9.200 6.001 13.240 1.00 91.31 86 SER A C 1
ATOM 679 O O . SER A 1 86 ? -10.297 6.096 12.695 1.00 91.31 86 SER A O 1
ATOM 681 N N . LYS A 1 87 ? -8.999 6.443 14.490 1.00 89.44 87 LYS A N 1
ATOM 682 C CA . LYS A 1 87 ? -10.026 7.165 15.264 1.00 89.44 87 LYS A CA 1
ATOM 683 C C . LYS A 1 87 ? -10.596 8.386 14.517 1.00 89.44 87 LYS A C 1
ATOM 685 O O . LYS A 1 87 ? -11.818 8.459 14.423 1.00 89.44 87 LYS A O 1
ATOM 690 N N . PRO A 1 88 ? -9.774 9.308 13.967 1.00 89.69 88 PRO A N 1
ATOM 691 C CA . PRO A 1 88 ? -10.308 10.442 13.216 1.00 89.69 88 PRO A CA 1
ATOM 692 C C . PRO A 1 88 ? -11.035 10.007 11.939 1.00 89.69 88 PRO A C 1
ATOM 694 O O . PRO A 1 88 ? -12.104 10.536 11.663 1.00 89.69 88 PRO A O 1
ATOM 697 N N . GLY A 1 89 ? -10.538 8.999 11.212 1.00 88.75 89 GLY A N 1
ATOM 698 C CA . GLY A 1 89 ? -11.233 8.478 10.027 1.00 88.75 89 GLY A CA 1
ATOM 699 C C . GLY A 1 89 ? -12.635 7.955 10.351 1.00 88.75 89 GLY A C 1
ATOM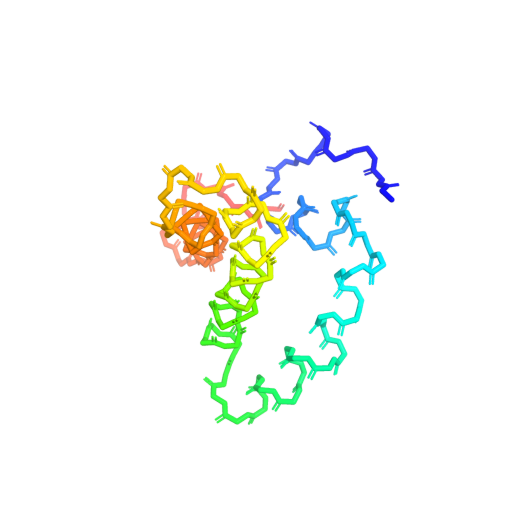 700 O O . GLY A 1 89 ? -13.608 8.326 9.700 1.00 88.75 89 GLY A O 1
ATOM 701 N N . ARG A 1 90 ? -12.765 7.180 11.432 1.00 88.69 90 ARG A N 1
ATOM 702 C CA . ARG A 1 90 ? -14.068 6.693 11.910 1.00 88.69 90 ARG A CA 1
ATOM 703 C C . ARG A 1 90 ? -14.986 7.810 12.397 1.00 88.69 90 ARG A C 1
ATOM 705 O O . ARG A 1 90 ? -16.192 7.732 12.182 1.00 88.69 90 ARG A O 1
ATOM 712 N N . TRP A 1 91 ? -14.435 8.836 13.046 1.00 89.25 91 TRP A N 1
ATOM 713 C CA . TRP A 1 91 ? -15.200 10.013 13.469 1.00 89.25 91 TRP A CA 1
ATOM 714 C C . TRP A 1 91 ? -15.775 10.775 12.268 1.00 89.25 91 TRP A C 1
ATOM 716 O O . TRP A 1 91 ? -16.933 11.177 12.300 1.00 89.25 91 TRP A O 1
ATOM 726 N N . LEU A 1 92 ? -15.020 10.851 11.168 1.00 90.50 92 LEU A N 1
ATOM 727 C CA . LEU A 1 92 ? -15.481 11.378 9.878 1.00 90.50 92 LEU A CA 1
ATOM 728 C C . LEU A 1 92 ? -16.460 10.442 9.138 1.00 90.50 92 LEU A C 1
ATOM 730 O O . LEU A 1 92 ? -16.853 10.730 8.012 1.00 90.50 92 LEU A O 1
ATOM 734 N N . GLY A 1 93 ? -16.858 9.317 9.741 1.00 86.56 93 GLY A N 1
ATOM 735 C CA . GLY A 1 93 ? -17.790 8.358 9.147 1.00 86.56 93 GLY A CA 1
ATOM 736 C C . GLY A 1 93 ? -17.169 7.407 8.120 1.00 86.56 93 GLY A C 1
ATOM 737 O O . GLY A 1 93 ? -17.912 6.696 7.445 1.00 86.56 93 GLY A O 1
ATOM 738 N N . LEU A 1 94 ? -15.838 7.360 8.009 1.00 87.06 94 LEU A N 1
ATOM 739 C CA . LEU A 1 94 ? -15.131 6.468 7.088 1.00 87.06 94 LEU A CA 1
ATOM 740 C C . LEU A 1 94 ? -15.021 5.042 7.655 1.00 87.06 94 LEU A C 1
ATOM 742 O O . LEU A 1 94 ? -14.948 4.839 8.869 1.00 87.06 94 LEU A O 1
ATOM 746 N N . GLY A 1 95 ? -14.976 4.048 6.762 1.00 73.88 95 GLY A N 1
ATOM 747 C CA . GLY A 1 95 ? -14.750 2.642 7.124 1.00 73.88 95 GLY A CA 1
ATOM 748 C C . GLY A 1 95 ? -15.908 1.972 7.874 1.00 73.88 95 GLY A C 1
ATOM 749 O O . GLY A 1 95 ? -15.654 1.051 8.655 1.00 73.88 95 GLY A O 1
ATOM 750 N N . ARG A 1 96 ? -17.138 2.468 7.678 1.00 62.78 96 ARG A N 1
ATOM 751 C CA . ARG A 1 96 ? -18.382 1.835 8.141 1.00 62.78 96 ARG A CA 1
ATOM 752 C C . ARG A 1 96 ? -18.659 0.526 7.406 1.00 62.78 96 ARG A C 1
ATOM 754 O O . ARG A 1 96 ? -18.357 0.452 6.194 1.00 62.78 96 ARG A O 1
#

pLDDT: mean 91.84, std 4.9, range [62.78, 97.44]

Mean predicted aligned error: 3.85 Å

Secondary structure (DSSP, 8-state):
---GGG-SSHHHIIIIIS-HHHHHHHIIIIIHHHHHHHHHHHHHHHHHHHHHHHHIIIIIHHH-S-SSHHHHHHHHHHHHHHHHTSHHHHHTTTT-

Sequence (96 aa):
MRAPILATSLTEFWGKRWNAAFHQLAHAYAFQPLRRRVGPKVATLFVFFISGLVHEAVISLPAGGGYGLPTAYFLFQGLGLLFERSKPGRWLGLGR